Protein AF-A0A7V1WYE8-F1 (afdb_monomer_lite)

Radius of gyration: 22.03 Å; chains: 1; bounding box: 45×26×67 Å

pLDDT: mean 96.64, std 2.59, range [78.44, 98.81]

Sequence (150 aa):
MVTLLGNYEANRKRYPTLESFMPEIAKFYDQTATDISVIISNYQKRQPHVASLAPFTNGSTDVDPTTTEIKITFNKPLAGKGYSINLGQSGKEHYPVVKVIGYTDNNSAIVIQLALKPDFEYEFVLTGRAFKTADGYPLENVNIHFKTKN

Foldseek 3Di:
DVVLVVVCVVPCVQVVDVVSSVVVVVVVVVVCVVCVVVVVVVLVVQAKEFPAKPPDGFAAAAAAQPDFKMKTFIPDAAPQPDFDKAADPVDDVQAFFPAWPGADPNRRITMTTGHGDAFGKHKMKGWQPRGHHPVGRGHDIDIGIYHHHD

Structure (mmCIF, N/CA/C/O backbone):
data_AF-A0A7V1WYE8-F1
#
_entry.id   AF-A0A7V1WYE8-F1
#
loop_
_atom_site.group_PDB
_atom_site.id
_atom_site.type_symbol
_atom_site.label_atom_id
_atom_site.label_alt_id
_atom_site.label_comp_id
_atom_site.label_asym_id
_atom_site.label_entity_id
_atom_site.label_seq_id
_atom_site.pdbx_PDB_ins_code
_atom_site.Cartn_x
_atom_site.Cartn_y
_atom_site.Cartn_z
_atom_site.occupancy
_atom_site.B_iso_or_equiv
_atom_site.auth_seq_id
_atom_site.auth_comp_id
_atom_site.auth_asym_id
_atom_site.auth_atom_id
_atom_site.pdbx_PDB_model_num
ATOM 1 N N . MET A 1 1 ? 14.683 0.664 -21.066 1.00 78.44 1 MET A N 1
ATOM 2 C CA . MET A 1 1 ? 15.637 -0.454 -21.230 1.00 78.44 1 MET A CA 1
ATOM 3 C C . MET A 1 1 ? 15.055 -1.634 -22.007 1.00 78.44 1 MET A C 1
ATOM 5 O O . MET A 1 1 ? 15.587 -1.916 -23.066 1.00 78.44 1 MET A O 1
ATOM 9 N N . VAL A 1 2 ? 13.962 -2.283 -21.573 1.00 82.81 2 VAL A N 1
ATOM 10 C CA . VAL A 1 2 ? 13.393 -3.453 -22.294 1.00 82.81 2 VAL A CA 1
ATOM 11 C C . VAL A 1 2 ? 13.114 -3.156 -23.774 1.00 82.81 2 VAL A C 1
ATOM 13 O O . VAL A 1 2 ? 13.596 -3.873 -24.640 1.00 82.81 2 VAL A O 1
ATOM 16 N N . THR A 1 3 ? 12.442 -2.044 -24.086 1.00 89.38 3 THR A N 1
ATOM 17 C CA . THR A 1 3 ? 12.188 -1.627 -25.479 1.00 89.38 3 THR A CA 1
ATOM 18 C C . THR A 1 3 ? 13.471 -1.337 -26.267 1.00 89.38 3 THR A C 1
ATOM 20 O O . THR A 1 3 ? 13.552 -1.658 -27.446 1.00 89.38 3 THR A O 1
ATOM 23 N N . LEU A 1 4 ? 14.491 -0.756 -25.624 1.00 93.94 4 LEU A N 1
ATOM 24 C CA . LEU A 1 4 ? 15.775 -0.451 -26.262 1.00 93.94 4 LEU A CA 1
ATOM 25 C C . LEU A 1 4 ? 16.497 -1.742 -26.671 1.00 93.94 4 LEU A C 1
ATOM 27 O O . LEU A 1 4 ? 16.970 -1.853 -27.797 1.00 93.94 4 LEU A O 1
ATOM 31 N N . LEU A 1 5 ? 16.531 -2.733 -25.778 1.00 93.38 5 LEU A N 1
ATOM 32 C CA . LEU A 1 5 ? 17.134 -4.034 -26.065 1.00 93.38 5 LEU A CA 1
ATOM 33 C C . LEU A 1 5 ? 16.300 -4.843 -27.068 1.00 93.38 5 LEU A C 1
ATOM 35 O O . LEU A 1 5 ? 16.870 -5.488 -27.940 1.00 93.38 5 LEU A O 1
ATOM 39 N N . GLY A 1 6 ? 14.971 -4.715 -27.044 1.00 93.38 6 GLY A N 1
ATOM 40 C CA . GLY A 1 6 ? 14.113 -5.270 -28.095 1.00 93.38 6 GLY A CA 1
ATOM 41 C C . GLY A 1 6 ? 14.436 -4.698 -29.483 1.00 93.38 6 GLY A C 1
ATOM 42 O O . GLY A 1 6 ? 14.461 -5.433 -30.467 1.00 93.38 6 GLY A O 1
ATOM 43 N N . ASN A 1 7 ? 14.774 -3.405 -29.578 1.00 93.19 7 ASN A N 1
ATOM 44 C CA . ASN A 1 7 ? 15.226 -2.807 -30.838 1.00 93.19 7 ASN A CA 1
ATOM 45 C C . ASN A 1 7 ? 16.578 -3.367 -31.297 1.00 93.19 7 ASN A C 1
ATOM 47 O O . ASN A 1 7 ? 16.767 -3.575 -32.495 1.00 93.19 7 ASN A O 1
ATOM 51 N N . TYR A 1 8 ? 17.501 -3.634 -30.373 1.00 95.25 8 TYR A N 1
ATOM 52 C CA . TYR A 1 8 ? 18.757 -4.314 -30.690 1.00 95.25 8 TYR A CA 1
ATOM 53 C C . TYR A 1 8 ? 18.514 -5.723 -31.253 1.00 95.25 8 TYR A C 1
ATOM 55 O O . TYR A 1 8 ? 19.049 -6.069 -32.309 1.00 95.25 8 TYR A O 1
ATOM 63 N N . GLU A 1 9 ? 17.646 -6.502 -30.605 1.00 94.38 9 GLU A N 1
ATOM 64 C CA . GLU A 1 9 ? 17.268 -7.853 -31.038 1.00 94.38 9 GLU A CA 1
ATOM 65 C C . GLU A 1 9 ? 16.558 -7.863 -32.399 1.00 94.38 9 GLU A C 1
ATOM 67 O O . GLU A 1 9 ? 16.844 -8.710 -33.245 1.00 94.38 9 GLU A O 1
ATOM 72 N N . ALA A 1 10 ? 15.680 -6.893 -32.662 1.00 96.75 10 ALA A N 1
ATOM 73 C CA . ALA A 1 10 ? 14.968 -6.795 -33.935 1.00 96.75 10 ALA A CA 1
ATOM 74 C C . ALA A 1 10 ? 15.871 -6.353 -35.104 1.00 96.75 10 ALA A C 1
ATOM 76 O O . ALA A 1 10 ? 15.570 -6.633 -36.265 1.00 96.75 10 ALA A O 1
ATOM 77 N N . ASN A 1 11 ? 16.990 -5.675 -34.823 1.00 95.81 11 ASN A N 1
ATOM 78 C CA . ASN A 1 11 ? 17.834 -5.029 -35.834 1.00 95.81 11 ASN A CA 1
ATOM 79 C C . ASN A 1 11 ? 19.258 -5.605 -35.900 1.00 95.81 11 ASN A C 1
ATOM 81 O O . ASN A 1 11 ? 20.210 -4.887 -36.209 1.00 95.81 11 ASN A O 1
ATOM 85 N N . ARG A 1 12 ? 19.421 -6.917 -35.687 1.00 94.44 12 ARG A N 1
ATOM 86 C CA . ARG A 1 12 ? 20.734 -7.601 -35.651 1.00 94.44 12 ARG A CA 1
ATOM 87 C C . ARG A 1 12 ? 21.576 -7.460 -36.922 1.00 94.44 12 ARG A C 1
ATOM 89 O O . ARG A 1 12 ? 22.793 -7.546 -36.849 1.00 94.44 12 ARG A O 1
ATOM 96 N N . LYS A 1 13 ? 20.957 -7.209 -38.082 1.00 96.38 13 LYS A N 1
ATOM 97 C CA . LYS A 1 13 ? 21.696 -6.902 -39.323 1.00 96.38 13 LYS A CA 1
ATOM 98 C C . LYS A 1 13 ? 22.420 -5.552 -39.251 1.00 96.38 13 LYS A C 1
ATOM 100 O O . LYS A 1 13 ? 23.515 -5.427 -39.779 1.00 96.38 13 LYS A O 1
ATOM 105 N N . ARG A 1 14 ? 21.798 -4.553 -38.615 1.00 95.81 14 ARG A N 1
ATOM 106 C CA . ARG A 1 14 ? 22.359 -3.207 -38.415 1.00 95.81 14 ARG A CA 1
ATOM 107 C C . ARG A 1 14 ? 23.284 -3.158 -37.202 1.00 95.81 14 ARG A C 1
ATOM 109 O O . ARG A 1 14 ? 24.284 -2.452 -37.236 1.00 95.81 14 ARG A O 1
ATOM 116 N N . TYR A 1 15 ? 22.947 -3.915 -36.163 1.00 96.00 15 TYR A N 1
ATOM 117 C CA . TYR A 1 15 ? 23.696 -3.993 -34.917 1.00 96.00 15 TYR A CA 1
ATOM 118 C C . TYR A 1 15 ? 24.171 -5.436 -34.668 1.00 96.00 15 TYR A C 1
ATOM 120 O O . TYR A 1 15 ? 23.571 -6.158 -33.861 1.00 96.00 15 TYR A O 1
ATOM 128 N N . PRO A 1 16 ? 25.206 -5.906 -35.394 1.00 95.56 16 PRO A N 1
ATOM 129 C CA . PRO A 1 16 ? 25.669 -7.294 -35.315 1.00 95.56 16 PRO A CA 1
ATOM 130 C C . PRO A 1 16 ? 26.276 -7.651 -33.954 1.00 95.56 16 PRO A C 1
ATOM 132 O O . PRO A 1 16 ? 26.246 -8.815 -33.544 1.00 95.56 16 PRO A O 1
ATOM 135 N N . THR A 1 17 ? 26.768 -6.662 -33.210 1.00 96.69 17 THR A N 1
ATOM 136 C CA . THR A 1 17 ? 27.346 -6.848 -31.874 1.00 96.69 17 THR A CA 1
ATOM 137 C C . THR A 1 17 ? 26.800 -5.824 -30.887 1.00 96.69 17 THR A C 1
ATOM 139 O O . THR A 1 17 ? 26.227 -4.807 -31.290 1.00 96.69 17 THR A O 1
ATOM 142 N N . LEU A 1 18 ? 26.992 -6.071 -29.591 1.00 94.50 18 LEU A N 1
ATOM 143 C CA . LEU A 1 18 ? 26.589 -5.109 -28.572 1.00 94.50 18 LEU A CA 1
ATOM 144 C C . LEU A 1 18 ? 27.387 -3.806 -28.711 1.00 94.50 18 LEU A C 1
ATOM 146 O O . LEU A 1 18 ? 26.802 -2.735 -28.577 1.00 94.50 18 LEU A O 1
ATOM 150 N N . GLU A 1 19 ? 28.676 -3.879 -29.073 1.00 96.81 19 GLU A N 1
ATOM 151 C CA . GLU A 1 19 ? 29.510 -2.693 -29.305 1.00 96.81 19 GLU A CA 1
ATOM 152 C C . GLU A 1 19 ? 28.908 -1.783 -30.378 1.00 96.81 19 GLU A C 1
ATOM 154 O O 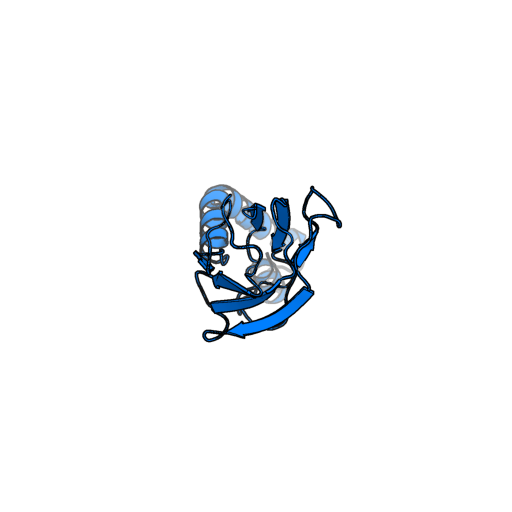. GLU A 1 19 ? 28.824 -0.573 -30.183 1.00 96.81 19 GLU A O 1
ATOM 159 N N . SER A 1 20 ? 28.408 -2.356 -31.480 1.00 97.00 20 SER A N 1
ATOM 160 C CA . SER A 1 20 ? 27.763 -1.571 -32.543 1.00 97.00 20 SER A CA 1
ATOM 161 C C . SER A 1 20 ? 26.476 -0.864 -32.092 1.00 97.00 20 SER A C 1
ATOM 163 O O . SER A 1 20 ? 26.065 0.115 -32.712 1.00 97.00 20 SER A O 1
ATOM 165 N N . PHE A 1 21 ? 25.850 -1.335 -31.007 1.00 97.44 21 PHE A N 1
ATOM 166 C CA . PHE A 1 21 ? 24.635 -0.762 -30.426 1.00 97.44 21 PHE A CA 1
ATOM 167 C C . PHE A 1 21 ? 24.906 0.204 -29.258 1.00 97.44 21 PHE A C 1
ATOM 169 O O . PHE A 1 21 ? 24.017 0.960 -28.866 1.00 97.44 21 PHE A O 1
ATOM 176 N N . MET A 1 22 ? 26.133 0.239 -28.724 1.00 96.56 22 MET A N 1
ATOM 177 C CA . MET A 1 22 ? 26.504 1.109 -27.600 1.00 96.56 22 MET A CA 1
ATOM 178 C C . MET A 1 22 ? 26.166 2.598 -27.795 1.00 96.56 22 MET A C 1
ATOM 180 O O . MET A 1 22 ? 25.741 3.210 -26.814 1.00 96.56 22 MET A O 1
ATOM 184 N N . PRO A 1 23 ? 26.266 3.202 -28.999 1.00 96.38 23 PRO A N 1
ATOM 185 C CA . PRO A 1 23 ? 25.841 4.589 -29.198 1.00 96.38 23 PRO A CA 1
ATOM 186 C C . PRO A 1 23 ? 24.355 4.837 -28.889 1.00 96.38 23 PRO A C 1
ATOM 188 O O . PRO A 1 23 ? 24.011 5.874 -28.326 1.00 96.38 23 PRO A O 1
ATOM 191 N N . GLU A 1 24 ? 23.469 3.883 -29.199 1.00 96.62 24 GLU A N 1
ATOM 192 C CA . GLU A 1 24 ? 22.036 3.991 -28.879 1.00 96.62 24 GLU A CA 1
ATOM 193 C C . GLU A 1 24 ? 21.791 3.846 -27.372 1.00 96.62 24 GLU A C 1
ATOM 195 O O . GLU A 1 24 ? 20.918 4.511 -26.814 1.00 96.62 24 GLU A O 1
ATOM 200 N N . ILE A 1 25 ? 22.592 3.012 -26.695 1.00 95.81 25 ILE A N 1
ATOM 201 C CA . ILE A 1 25 ? 22.571 2.881 -25.233 1.00 95.81 25 ILE A CA 1
ATOM 202 C C . ILE A 1 25 ? 23.009 4.188 -24.570 1.00 95.81 25 ILE A C 1
ATOM 204 O O . ILE A 1 25 ? 22.300 4.678 -23.693 1.00 95.81 25 ILE A O 1
ATOM 208 N N . ALA A 1 26 ? 24.129 4.774 -25.003 1.00 96.50 26 ALA A N 1
ATOM 209 C CA . ALA A 1 26 ? 24.614 6.052 -24.482 1.00 96.50 26 ALA A CA 1
ATOM 210 C C . ALA A 1 26 ? 23.553 7.149 -24.648 1.00 96.50 26 ALA A C 1
ATOM 212 O O . ALA A 1 26 ? 23.134 7.760 -23.667 1.00 96.50 26 ALA A O 1
ATOM 213 N N . LYS A 1 27 ? 23.001 7.285 -25.860 1.00 95.62 27 LYS A N 1
ATOM 214 C CA . LYS A 1 27 ? 21.923 8.235 -26.152 1.00 95.62 27 LYS A CA 1
ATOM 215 C C . LYS A 1 27 ? 20.689 8.022 -25.271 1.00 95.62 27 LYS A C 1
ATOM 217 O O . LYS A 1 27 ? 20.110 8.992 -24.789 1.00 95.62 27 LYS A O 1
ATOM 222 N N . PHE A 1 28 ? 20.276 6.772 -25.053 1.00 94.88 28 PHE A N 1
ATOM 223 C CA . PHE A 1 28 ? 19.154 6.461 -24.165 1.00 94.88 28 PHE A CA 1
ATOM 224 C C . PHE A 1 28 ? 19.413 6.943 -22.731 1.00 94.88 28 PHE A C 1
ATOM 226 O O . PHE A 1 28 ? 18.510 7.501 -22.103 1.00 94.88 28 PHE A O 1
ATOM 233 N N . TYR A 1 29 ? 20.627 6.745 -22.212 1.00 94.50 29 TYR A N 1
ATOM 234 C CA . TYR A 1 29 ? 20.993 7.205 -20.873 1.00 94.50 29 TYR A CA 1
ATOM 235 C C . TYR A 1 29 ? 21.109 8.728 -20.784 1.00 94.50 29 TYR A C 1
ATOM 237 O O . TYR A 1 29 ? 20.603 9.285 -19.815 1.00 94.50 29 TYR A O 1
ATOM 245 N N . ASP A 1 30 ? 21.658 9.404 -21.794 1.00 95.81 30 ASP A N 1
ATOM 246 C CA . ASP A 1 30 ? 21.731 10.874 -21.838 1.00 95.81 30 ASP A CA 1
ATOM 247 C C . ASP A 1 30 ? 20.331 11.510 -21.825 1.00 95.81 30 ASP A C 1
ATOM 249 O O . ASP A 1 30 ? 20.054 12.452 -21.075 1.00 95.81 30 ASP A O 1
ATOM 253 N N . GLN A 1 31 ? 19.405 10.946 -22.608 1.00 93.38 31 GLN A N 1
ATOM 254 C CA . GLN A 1 31 ? 18.001 11.367 -22.620 1.00 93.38 31 GLN A CA 1
ATOM 255 C C . GLN A 1 31 ? 17.323 11.085 -21.277 1.00 93.38 31 GLN A C 1
ATOM 257 O O . GLN A 1 31 ? 16.672 11.956 -20.707 1.00 93.38 31 GLN A O 1
ATOM 262 N N . THR A 1 32 ? 17.522 9.883 -20.730 1.00 93.06 32 THR A N 1
ATOM 263 C CA . THR A 1 32 ? 16.963 9.499 -19.425 1.00 93.06 32 THR A CA 1
ATOM 264 C C . THR A 1 32 ? 17.470 10.408 -18.309 1.00 93.06 32 THR A C 1
ATOM 266 O O . THR A 1 32 ? 16.686 10.792 -17.449 1.00 93.06 32 THR A O 1
ATOM 269 N N . ALA A 1 33 ? 18.758 10.759 -18.314 1.00 94.06 33 ALA A N 1
ATOM 270 C CA . ALA A 1 33 ? 19.354 11.660 -17.334 1.00 94.06 33 ALA A CA 1
ATOM 271 C C . ALA A 1 33 ? 18.751 13.067 -17.428 1.00 94.06 33 ALA A C 1
ATOM 273 O O . ALA A 1 33 ? 18.449 13.669 -16.400 1.00 94.06 33 ALA A O 1
ATOM 274 N N . THR A 1 34 ? 18.518 13.552 -18.649 1.00 95.88 34 THR A N 1
ATOM 275 C CA . THR A 1 34 ? 17.866 14.846 -18.895 1.00 95.88 34 THR A CA 1
ATOM 276 C C . THR A 1 34 ? 16.425 14.860 -18.371 1.00 95.88 34 THR A C 1
ATOM 278 O O . THR A 1 34 ? 16.017 15.804 -17.696 1.00 95.88 34 THR A O 1
ATOM 281 N N . ASP A 1 35 ? 15.671 13.783 -18.607 1.00 95.44 35 ASP A N 1
ATOM 282 C CA . ASP A 1 35 ? 14.236 13.709 -18.306 1.00 95.44 35 ASP A CA 1
ATOM 283 C C . ASP A 1 35 ? 13.909 12.997 -16.981 1.00 95.44 35 ASP A C 1
ATOM 285 O O . ASP A 1 35 ? 12.743 12.687 -16.703 1.00 95.44 35 ASP A O 1
ATOM 289 N N . ILE A 1 36 ? 14.908 12.720 -16.136 1.00 94.38 36 ILE A N 1
ATOM 290 C CA . ILE A 1 36 ? 14.753 11.823 -14.979 1.00 94.38 36 ILE A CA 1
ATOM 291 C C . ILE A 1 36 ? 13.626 12.261 -14.037 1.00 94.38 36 ILE A C 1
ATOM 293 O O . ILE A 1 36 ? 12.828 11.438 -13.586 1.00 94.38 36 ILE A O 1
ATOM 297 N N . SER A 1 37 ? 13.484 13.567 -13.809 1.00 95.44 37 SER A N 1
ATOM 298 C CA . SER A 1 37 ? 12.427 14.140 -12.970 1.00 95.44 37 SER A CA 1
ATOM 299 C C . SER A 1 37 ? 11.027 13.890 -13.538 1.00 95.44 37 SER A C 1
ATOM 301 O O . SER A 1 37 ? 10.090 13.601 -12.791 1.00 95.44 37 SER A O 1
ATOM 303 N N . VAL A 1 38 ? 10.873 13.951 -14.864 1.00 95.44 38 VAL A N 1
ATOM 304 C CA . VAL A 1 38 ? 9.603 13.670 -15.550 1.00 95.44 38 VAL A CA 1
ATOM 305 C C . VAL A 1 38 ? 9.266 12.185 -15.449 1.00 95.44 38 VAL A C 1
ATOM 307 O O . VAL A 1 38 ? 8.121 11.828 -15.164 1.00 95.44 38 VAL A O 1
ATOM 310 N N . ILE A 1 39 ? 10.264 11.315 -15.624 1.00 93.81 39 ILE A N 1
ATOM 311 C CA . ILE A 1 39 ? 10.111 9.862 -15.482 1.00 93.81 39 ILE A CA 1
ATOM 312 C C . ILE A 1 39 ? 9.649 9.511 -14.061 1.00 93.81 39 ILE A C 1
ATOM 314 O O . ILE A 1 39 ? 8.668 8.779 -13.903 1.00 93.81 39 ILE A O 1
ATOM 318 N N . ILE A 1 40 ? 10.293 10.082 -13.037 1.00 93.69 40 ILE A N 1
ATOM 319 C CA . ILE A 1 40 ? 9.923 9.887 -11.627 1.00 93.69 40 ILE A CA 1
ATOM 320 C C . ILE A 1 40 ? 8.502 10.397 -11.360 1.00 93.69 40 ILE A C 1
ATOM 322 O O . ILE A 1 40 ? 7.682 9.663 -10.808 1.00 93.69 40 ILE A O 1
ATOM 326 N N . SER A 1 41 ? 8.167 11.612 -11.804 1.00 94.69 41 SER A N 1
ATOM 327 C CA . SER A 1 41 ? 6.828 12.182 -11.602 1.00 94.69 41 SER A CA 1
ATOM 328 C C . SER A 1 41 ? 5.735 11.327 -12.253 1.00 94.69 41 SER A C 1
ATOM 330 O O . SER A 1 41 ? 4.688 11.071 -11.656 1.00 94.69 41 SER A O 1
ATOM 332 N N . ASN A 1 42 ? 5.978 10.832 -13.469 1.00 94.94 42 ASN A N 1
ATOM 333 C CA . ASN A 1 42 ? 5.040 9.955 -14.165 1.00 94.94 42 ASN A CA 1
ATOM 334 C C . ASN A 1 42 ? 4.877 8.604 -13.464 1.00 94.94 42 ASN A C 1
ATOM 336 O O . ASN A 1 42 ? 3.766 8.074 -13.421 1.00 94.94 42 ASN A O 1
ATOM 340 N N . TYR A 1 43 ? 5.955 8.060 -12.897 1.00 94.25 43 TYR A N 1
ATOM 341 C CA . TYR A 1 43 ? 5.898 6.854 -12.077 1.00 94.25 43 TYR A CA 1
ATOM 342 C C . TYR A 1 43 ? 5.033 7.075 -10.826 1.00 94.25 43 TYR A C 1
ATOM 344 O O . TYR A 1 43 ? 4.077 6.331 -10.605 1.00 94.25 43 TYR A O 1
ATOM 352 N N . GLN A 1 44 ? 5.284 8.147 -10.070 1.00 93.38 44 GLN A N 1
ATOM 353 C CA . GLN A 1 44 ? 4.541 8.482 -8.849 1.00 93.38 44 GLN A CA 1
ATOM 354 C C . GLN A 1 44 ? 3.048 8.718 -9.113 1.00 93.38 44 GLN A C 1
ATOM 356 O O . GLN A 1 44 ? 2.201 8.208 -8.385 1.00 93.38 44 GLN A O 1
ATOM 361 N N . LYS A 1 45 ? 2.689 9.405 -10.207 1.00 93.69 45 LYS A N 1
ATOM 362 C CA . LYS A 1 45 ? 1.278 9.604 -10.607 1.00 93.69 45 LYS A CA 1
ATOM 363 C C . LYS A 1 45 ? 0.535 8.287 -10.850 1.00 93.69 45 LYS A C 1
ATOM 365 O O . LYS A 1 45 ? -0.688 8.210 -10.679 1.00 93.69 45 LYS A O 1
ATOM 370 N N . ARG A 1 46 ? 1.253 7.248 -11.280 1.00 95.44 46 ARG A N 1
ATOM 371 C CA . ARG A 1 46 ? 0.679 5.923 -11.533 1.00 95.44 46 ARG A CA 1
ATOM 372 C C . ARG A 1 46 ? 0.536 5.107 -10.260 1.00 95.44 46 ARG A C 1
ATOM 374 O O . ARG A 1 46 ? -0.452 4.379 -10.161 1.00 95.44 46 ARG A O 1
ATOM 381 N N . GLN A 1 47 ? 1.402 5.307 -9.267 1.00 96.31 47 GLN A N 1
ATOM 382 C CA . GLN A 1 47 ? 1.253 4.655 -7.970 1.00 96.31 47 GLN A CA 1
ATOM 383 C C . GLN A 1 47 ? -0.124 4.956 -7.346 1.00 96.31 47 GLN A C 1
ATOM 385 O O . GLN A 1 47 ? -0.646 6.074 -7.462 1.00 96.31 47 GLN A O 1
ATOM 390 N N . PRO A 1 48 ? -0.772 3.946 -6.747 1.00 97.00 48 PRO A N 1
ATOM 391 C CA . PRO A 1 48 ? -1.918 4.175 -5.891 1.00 97.00 48 PRO A CA 1
ATOM 392 C C . PRO A 1 48 ? -1.448 4.733 -4.541 1.00 97.00 48 PRO A C 1
ATOM 394 O O . PRO A 1 48 ? -0.322 4.479 -4.113 1.00 97.00 48 PRO A O 1
ATOM 397 N N . HIS A 1 49 ? -2.332 5.451 -3.857 1.00 96.62 49 HIS A N 1
ATOM 398 C CA . HIS A 1 49 ? -2.157 5.879 -2.469 1.00 96.62 49 HIS A CA 1
ATOM 399 C C . HIS A 1 49 ? -3.439 5.640 -1.669 1.00 96.62 49 HIS A C 1
ATOM 401 O O . HIS A 1 49 ? -4.527 5.502 -2.240 1.00 96.62 49 HIS A O 1
ATOM 407 N N . VAL A 1 50 ? -3.307 5.588 -0.342 1.00 97.94 50 VAL A N 1
ATOM 408 C CA . VAL A 1 50 ? -4.453 5.560 0.574 1.00 97.94 50 VAL A CA 1
ATOM 409 C C . VAL A 1 50 ? -5.141 6.922 0.519 1.00 97.94 50 VAL A C 1
ATOM 411 O O . VAL A 1 50 ? -4.533 7.937 0.843 1.00 97.94 50 VAL A O 1
ATOM 414 N N . ALA A 1 51 ? -6.394 6.943 0.075 1.00 97.56 51 ALA A N 1
ATOM 415 C CA . ALA A 1 51 ? -7.215 8.145 -0.014 1.00 97.56 51 ALA A CA 1
ATOM 416 C C . ALA A 1 51 ? -7.924 8.451 1.311 1.00 97.56 51 ALA A C 1
ATOM 418 O O . ALA A 1 51 ? -8.031 9.612 1.697 1.00 97.56 51 ALA A O 1
ATOM 419 N N . SER A 1 52 ? -8.414 7.423 2.009 1.00 98.19 52 SER A N 1
ATOM 420 C CA . SER A 1 52 ? -9.091 7.596 3.295 1.00 98.19 52 SER A CA 1
ATOM 421 C C . SER A 1 52 ? -9.140 6.309 4.110 1.00 98.19 52 SER A C 1
ATOM 423 O O . SER A 1 52 ? -9.008 5.201 3.581 1.00 98.19 52 SER A O 1
ATOM 425 N N . LEU A 1 53 ? -9.364 6.489 5.409 1.00 98.62 53 LEU A N 1
ATOM 426 C CA . LEU A 1 53 ? -9.680 5.444 6.371 1.00 98.62 53 LEU A CA 1
ATOM 427 C C . LEU A 1 53 ? -11.084 5.709 6.936 1.00 98.62 53 LEU A C 1
ATOM 429 O O . LEU A 1 53 ? -11.502 6.864 7.038 1.00 98.62 53 LEU A O 1
ATOM 433 N N . ALA A 1 54 ? -11.813 4.649 7.276 1.00 98.38 54 ALA A N 1
ATOM 434 C CA . ALA A 1 54 ? -13.091 4.726 7.981 1.00 98.38 54 ALA A CA 1
ATOM 435 C C . ALA A 1 54 ? -13.204 3.571 8.994 1.00 98.38 54 ALA A C 1
ATOM 437 O O . ALA A 1 54 ? -12.764 2.464 8.669 1.00 98.38 54 ALA A O 1
ATOM 438 N N . PRO A 1 55 ? -13.796 3.788 10.186 1.00 98.31 55 PRO A N 1
ATOM 439 C CA . PRO A 1 55 ? -14.583 4.968 10.580 1.00 98.31 55 PRO A CA 1
ATOM 440 C C . PRO A 1 55 ? -13.771 6.166 11.107 1.00 98.31 55 PRO A C 1
ATOM 442 O O . PRO A 1 55 ? -14.355 7.204 11.399 1.00 98.31 55 PRO A O 1
ATOM 445 N N . PHE A 1 56 ? -12.450 6.049 11.218 1.00 98.44 56 PHE A N 1
ATOM 446 C CA . PHE A 1 56 ? -11.554 7.096 11.722 1.00 98.44 56 PHE A CA 1
ATOM 447 C C . PHE A 1 56 ? -10.443 7.409 10.714 1.00 98.44 56 PHE A C 1
ATOM 449 O O . PHE A 1 56 ? -10.250 6.666 9.756 1.00 98.44 56 PHE A O 1
ATOM 456 N N . THR A 1 57 ? -9.693 8.490 10.936 1.00 98.25 57 THR A N 1
ATOM 457 C CA . THR A 1 57 ? -8.576 8.915 10.077 1.00 98.25 57 THR A CA 1
ATOM 458 C C . THR A 1 57 ? -7.227 8.415 10.587 1.00 98.25 57 THR A C 1
ATOM 460 O O . THR A 1 57 ? -7.060 8.135 11.771 1.00 98.25 57 THR A O 1
ATOM 463 N N . ASN A 1 58 ? -6.226 8.329 9.710 1.00 98.25 58 ASN A N 1
ATOM 464 C CA . ASN A 1 58 ? -4.877 7.966 10.146 1.00 98.25 58 ASN A CA 1
ATOM 465 C C . ASN A 1 58 ? -4.348 8.995 11.160 1.00 98.25 58 ASN A C 1
ATOM 467 O O . ASN A 1 58 ? -4.506 10.195 10.943 1.00 98.25 58 ASN A O 1
ATOM 471 N N . GLY A 1 59 ? -3.735 8.531 12.246 1.00 98.19 59 GLY A N 1
ATOM 472 C CA . GLY A 1 59 ? -3.240 9.369 13.338 1.00 98.19 59 GLY A CA 1
ATOM 473 C C . GLY A 1 59 ? -4.296 9.792 14.368 1.00 98.19 59 GLY A C 1
ATOM 474 O O . GLY A 1 59 ? -3.960 10.542 15.280 1.00 98.19 59 GLY A O 1
ATOM 475 N N . SER A 1 60 ? -5.552 9.335 14.258 1.00 98.44 60 SER A N 1
ATOM 476 C CA . SER A 1 60 ? -6.587 9.602 15.271 1.00 98.44 60 SER A CA 1
ATOM 477 C C . SER A 1 60 ? -6.165 9.104 16.656 1.00 98.44 60 SER A C 1
ATOM 479 O O . SER A 1 60 ? -5.578 8.028 16.775 1.00 98.44 60 SER A O 1
ATOM 481 N N . THR A 1 61 ? -6.494 9.862 17.704 1.00 98.31 61 THR A N 1
ATOM 482 C CA . THR A 1 61 ? -6.116 9.553 19.096 1.00 98.31 61 THR A CA 1
ATOM 483 C C . THR A 1 61 ? -7.291 9.178 20.003 1.00 98.31 61 THR A C 1
ATOM 485 O O . THR A 1 61 ? -7.107 8.941 21.195 1.00 98.31 61 THR A O 1
ATOM 488 N N . ASP A 1 62 ? -8.492 9.116 19.438 1.00 97.88 62 ASP A N 1
ATOM 489 C CA . ASP A 1 62 ? -9.776 8.953 20.117 1.00 97.88 62 ASP A CA 1
ATOM 490 C C . ASP A 1 62 ? -10.624 7.817 19.513 1.00 97.88 62 ASP A C 1
ATOM 492 O O . ASP A 1 62 ? -11.852 7.806 19.629 1.00 97.88 62 ASP A O 1
ATOM 496 N N . VAL A 1 63 ? -9.975 6.837 18.872 1.00 98.56 63 VAL A N 1
ATOM 497 C CA . VAL A 1 63 ? -10.656 5.724 18.194 1.00 98.56 63 VAL A CA 1
ATOM 498 C C . VAL A 1 63 ? -11.488 4.917 19.189 1.00 98.56 63 VAL A C 1
ATOM 500 O O . VAL A 1 63 ? -11.033 4.590 20.285 1.00 98.56 63 VAL A O 1
ATOM 503 N N . ASP A 1 64 ? -12.715 4.561 18.809 1.00 98.31 64 ASP A N 1
ATOM 504 C CA . ASP A 1 64 ? -13.567 3.736 19.658 1.00 98.31 64 ASP A CA 1
ATOM 505 C C . ASP A 1 64 ? -12.985 2.314 19.789 1.00 98.31 64 ASP A C 1
ATOM 507 O O . ASP A 1 64 ? -12.842 1.641 18.762 1.00 98.31 64 ASP A O 1
ATOM 511 N N . PRO A 1 65 ? -12.668 1.820 21.005 1.00 98.31 65 PRO A N 1
ATOM 512 C CA . PRO A 1 65 ? -12.103 0.483 21.193 1.00 98.31 65 PRO A CA 1
ATOM 513 C C . PRO A 1 65 ? -13.078 -0.645 20.817 1.00 98.31 65 PRO A C 1
ATOM 515 O O . PRO A 1 65 ? -12.666 -1.793 20.684 1.00 98.31 65 PRO A O 1
ATOM 518 N N . THR A 1 66 ? -14.363 -0.344 20.607 1.00 98.31 66 THR A N 1
ATOM 519 C CA . THR A 1 66 ? -15.343 -1.305 20.075 1.00 98.31 66 THR A CA 1
ATOM 520 C C . THR A 1 66 ? -15.313 -1.410 18.546 1.00 98.31 66 THR A C 1
ATOM 522 O O . THR A 1 66 ? -16.014 -2.246 17.975 1.00 98.31 66 THR A O 1
ATOM 525 N N . THR A 1 67 ? -14.490 -0.604 17.863 1.00 98.50 67 THR A N 1
ATOM 526 C CA . THR A 1 67 ? -14.311 -0.680 16.408 1.00 98.50 67 THR A CA 1
ATOM 527 C C . THR A 1 67 ? -13.701 -2.025 16.025 1.00 98.50 67 THR A C 1
ATOM 529 O O . THR A 1 67 ? -12.562 -2.336 16.368 1.00 98.50 67 THR A O 1
ATOM 532 N N . THR A 1 68 ? -14.457 -2.823 15.274 1.00 98.31 68 THR A N 1
ATOM 533 C CA . THR A 1 68 ? -14.051 -4.173 14.854 1.00 98.31 68 THR A CA 1
ATOM 534 C C . THR A 1 68 ? -13.531 -4.233 13.427 1.00 98.31 68 THR A C 1
ATOM 536 O O . THR A 1 68 ? -12.935 -5.235 13.038 1.00 98.31 68 THR A O 1
ATOM 539 N N . GLU A 1 69 ? -13.729 -3.179 12.638 1.00 98.56 69 GLU A N 1
ATOM 540 C CA . GLU A 1 69 ? -13.332 -3.133 11.237 1.00 98.56 69 GLU A CA 1
ATOM 541 C C . GLU A 1 69 ? -12.802 -1.756 10.854 1.00 98.56 69 GLU A C 1
ATOM 543 O O . GLU A 1 69 ? -13.274 -0.725 11.333 1.00 98.56 69 GLU A O 1
ATOM 548 N N . ILE A 1 70 ? -11.842 -1.758 9.936 1.00 98.69 70 ILE A N 1
ATOM 549 C CA . ILE A 1 70 ? -11.392 -0.566 9.230 1.00 98.69 70 ILE A CA 1
ATOM 550 C C . ILE A 1 70 ? -11.515 -0.797 7.728 1.00 98.69 70 ILE A C 1
ATOM 552 O O . ILE A 1 70 ? -11.091 -1.829 7.196 1.00 98.69 70 ILE A O 1
ATOM 556 N N . LYS A 1 71 ? -12.082 0.189 7.035 1.00 98.81 71 LYS A N 1
ATOM 557 C CA . LYS A 1 71 ? -12.084 0.262 5.577 1.00 98.81 71 LYS A CA 1
ATOM 558 C C . LYS A 1 71 ? -10.997 1.227 5.131 1.00 98.81 71 LYS A C 1
ATOM 560 O O . LYS A 1 71 ? -11.006 2.399 5.501 1.00 98.81 71 LYS A O 1
ATOM 565 N N . ILE A 1 72 ? -10.082 0.726 4.312 1.00 98.75 72 ILE A N 1
ATOM 566 C CA . ILE A 1 72 ? -9.003 1.503 3.707 1.00 98.75 72 ILE A CA 1
ATOM 567 C C . ILE A 1 72 ? -9.362 1.722 2.243 1.00 98.75 72 ILE A C 1
ATOM 569 O O . ILE A 1 72 ? -9.452 0.758 1.482 1.00 98.75 72 ILE A O 1
ATOM 573 N N . THR A 1 73 ? -9.572 2.976 1.855 1.00 98.69 73 THR A N 1
ATOM 574 C CA . THR A 1 73 ? -9.916 3.356 0.481 1.00 98.69 73 THR A CA 1
ATOM 575 C C . THR A 1 73 ? -8.669 3.848 -0.236 1.00 98.69 73 THR A C 1
ATOM 577 O O . THR A 1 73 ? -7.917 4.664 0.296 1.00 98.69 73 THR A O 1
ATOM 580 N N . PHE A 1 74 ? -8.453 3.376 -1.456 1.00 98.31 74 PHE A N 1
ATOM 581 C CA . PHE A 1 74 ? -7.381 3.807 -2.345 1.00 98.31 74 PHE A CA 1
ATOM 582 C C . PHE A 1 74 ? -7.912 4.819 -3.359 1.00 98.31 74 PHE A C 1
ATOM 584 O O . PHE A 1 74 ? -9.078 4.781 -3.748 1.00 98.31 74 PHE A O 1
ATOM 591 N N . ASN A 1 75 ? -7.044 5.698 -3.855 1.00 97.38 75 ASN A N 1
ATOM 592 C CA . ASN A 1 75 ? -7.433 6.700 -4.853 1.00 97.38 75 ASN A CA 1
ATOM 593 C C . ASN A 1 75 ? -7.760 6.119 -6.240 1.00 97.38 75 ASN A C 1
ATOM 595 O O . ASN A 1 75 ? -8.218 6.844 -7.122 1.00 97.38 75 ASN A O 1
ATOM 599 N N . LYS A 1 76 ? -7.466 4.836 -6.462 1.00 96.12 76 LYS A N 1
ATOM 600 C CA . LYS A 1 76 ? -7.760 4.105 -7.695 1.00 96.12 76 LYS A CA 1
ATOM 601 C C . LYS A 1 76 ? -7.886 2.600 -7.418 1.00 96.12 76 LYS A C 1
ATOM 603 O O . LYS A 1 76 ? -7.282 2.119 -6.456 1.00 96.12 76 LYS A O 1
ATOM 608 N N . PRO A 1 77 ? -8.619 1.848 -8.2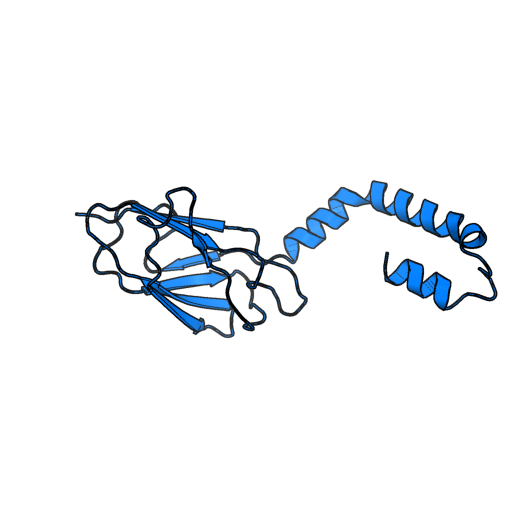58 1.00 97.69 77 PRO A N 1
ATOM 609 C CA . PRO A 1 77 ? -8.734 0.399 -8.130 1.00 97.69 77 PRO A CA 1
ATOM 610 C C . PRO A 1 77 ? -7.385 -0.327 -8.183 1.00 97.69 77 PRO A C 1
ATOM 612 O O . PRO A 1 77 ? -6.514 -0.009 -9.000 1.00 97.69 77 PRO A O 1
ATOM 615 N N . LEU A 1 78 ? -7.238 -1.347 -7.339 1.00 98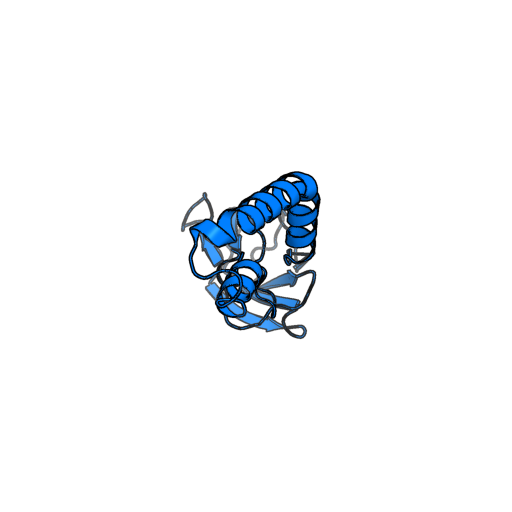.12 78 LEU A N 1
ATOM 616 C CA . LEU A 1 78 ? -6.096 -2.259 -7.343 1.00 98.12 78 LEU A CA 1
ATOM 617 C C . LEU A 1 78 ? -6.395 -3.536 -8.141 1.00 98.12 78 LEU A C 1
ATOM 619 O O . LEU A 1 78 ? -7.536 -3.844 -8.481 1.00 98.12 78 LEU A O 1
ATOM 623 N N . ALA A 1 79 ? -5.354 -4.325 -8.411 1.00 97.81 79 ALA A N 1
ATOM 624 C CA . ALA A 1 79 ? -5.474 -5.603 -9.109 1.00 97.81 79 ALA A CA 1
ATOM 625 C C . ALA A 1 79 ? -6.293 -6.649 -8.328 1.00 97.81 79 ALA A C 1
ATOM 627 O O . ALA A 1 79 ? -6.760 -7.614 -8.928 1.00 97.81 79 ALA A O 1
ATOM 628 N N . GLY A 1 80 ? -6.432 -6.497 -7.005 1.00 96.44 80 GLY A N 1
ATOM 629 C CA . GLY 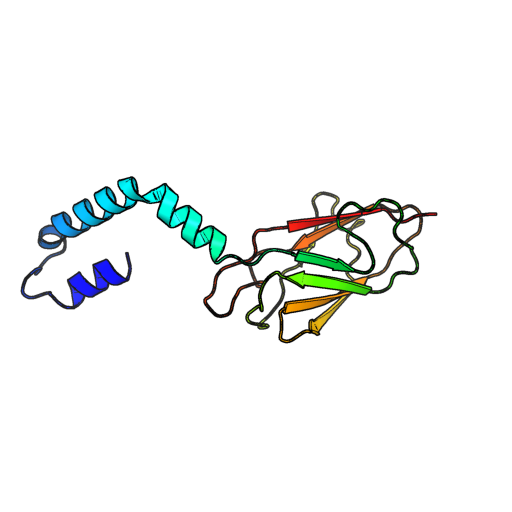A 1 80 ? -7.225 -7.398 -6.161 1.00 96.44 80 GLY A CA 1
ATOM 630 C C . GLY A 1 80 ? -6.641 -8.808 -5.990 1.00 96.44 80 GLY A C 1
ATOM 631 O O . GLY A 1 80 ? -7.365 -9.727 -5.629 1.00 96.44 80 GLY A O 1
ATOM 632 N N . LYS A 1 81 ? -5.344 -9.011 -6.275 1.00 94.94 81 LYS A N 1
ATOM 633 C CA . LYS A 1 81 ? -4.694 -10.343 -6.310 1.00 94.94 81 LYS A CA 1
ATOM 634 C C . LYS A 1 81 ? -3.958 -10.740 -5.021 1.00 94.94 81 LYS A C 1
ATOM 636 O O . LYS A 1 81 ? -3.250 -11.743 -5.010 1.00 94.94 81 LYS A O 1
ATOM 641 N N . GLY A 1 82 ? -4.078 -9.956 -3.954 1.00 95.00 82 GLY A N 1
ATOM 642 C CA . GLY A 1 82 ? -3.432 -10.213 -2.666 1.00 95.00 82 GLY A CA 1
ATOM 643 C C . GLY A 1 82 ? -3.292 -8.940 -1.839 1.00 95.00 82 GLY A C 1
ATOM 644 O O . GLY A 1 82 ? -3.628 -7.863 -2.310 1.00 95.00 82 GLY A O 1
ATOM 645 N N . TYR A 1 83 ? -2.776 -9.056 -0.620 1.00 96.94 83 TYR A N 1
ATOM 646 C CA . TYR A 1 83 ? -2.543 -7.933 0.290 1.00 96.94 83 TYR A CA 1
ATOM 647 C C . TYR A 1 83 ? -1.193 -8.093 0.991 1.00 96.94 83 TYR A C 1
ATOM 649 O O . TYR A 1 83 ? -0.647 -9.194 1.078 1.00 96.94 83 TYR A O 1
ATOM 657 N N . SER A 1 84 ? -0.629 -6.987 1.470 1.00 97.06 84 SER A N 1
ATOM 658 C CA . SER A 1 84 ? 0.666 -6.992 2.152 1.00 97.06 84 SER A CA 1
ATOM 659 C C . SER A 1 84 ? 0.681 -5.978 3.286 1.00 97.06 84 SER A C 1
ATOM 661 O O . SER A 1 84 ? 0.969 -4.797 3.077 1.00 97.06 84 SER A O 1
ATOM 663 N N . ILE A 1 85 ? 0.345 -6.479 4.474 1.00 98.12 85 ILE A N 1
ATOM 664 C CA . ILE A 1 85 ? 0.252 -5.744 5.734 1.00 98.12 85 ILE A CA 1
ATOM 665 C C . ILE A 1 85 ? 1.333 -6.298 6.662 1.00 98.12 85 ILE A C 1
ATOM 667 O O . ILE A 1 85 ? 1.376 -7.505 6.900 1.00 98.12 85 ILE A O 1
ATOM 671 N N . ASN A 1 86 ? 2.209 -5.425 7.143 1.00 97.62 86 ASN A N 1
ATOM 672 C CA . ASN A 1 86 ? 3.349 -5.776 7.982 1.00 97.62 86 ASN A CA 1
ATOM 673 C C . ASN A 1 86 ? 3.227 -5.136 9.369 1.00 97.62 86 ASN A C 1
ATOM 675 O O . ASN A 1 86 ? 2.455 -4.198 9.572 1.00 97.62 86 ASN A O 1
ATOM 679 N N . LEU A 1 87 ? 4.044 -5.624 10.305 1.00 97.31 87 LEU A N 1
ATOM 680 C CA . LEU A 1 87 ? 4.236 -4.985 11.605 1.00 97.31 87 LEU A CA 1
ATOM 681 C C . LEU A 1 87 ? 4.778 -3.558 11.437 1.00 97.31 87 LEU A C 1
ATOM 683 O O . LEU A 1 87 ? 5.613 -3.310 10.561 1.00 97.31 87 LEU A O 1
ATOM 687 N N . GLY A 1 88 ? 4.302 -2.656 12.295 1.00 95.31 88 GLY A N 1
ATOM 688 C CA . GLY A 1 88 ? 4.899 -1.342 12.516 1.00 95.31 88 GLY A CA 1
ATOM 689 C C . GLY A 1 88 ? 6.219 -1.415 13.287 1.00 95.31 88 GLY A C 1
ATOM 690 O O . GLY A 1 88 ? 6.656 -2.494 13.704 1.00 95.31 88 GLY A O 1
ATOM 691 N N . GLN A 1 89 ? 6.846 -0.258 13.491 1.00 95.56 89 GLN A N 1
ATOM 692 C CA . GLN A 1 89 ? 8.065 -0.136 14.295 1.00 95.56 89 GLN A CA 1
ATOM 693 C C . GLN A 1 89 ? 7.811 -0.454 15.773 1.00 95.56 89 GLN A C 1
ATOM 695 O O . GLN A 1 89 ? 8.686 -1.019 16.427 1.00 95.56 89 GLN A O 1
ATOM 700 N N . SER A 1 90 ? 6.599 -0.192 16.265 1.00 94.62 90 SER A N 1
ATOM 701 C CA . SER A 1 90 ? 6.151 -0.537 17.620 1.00 94.62 90 SER A CA 1
ATOM 702 C C . SER A 1 90 ? 6.006 -2.050 17.845 1.00 94.62 90 SER A C 1
ATOM 704 O O . SER A 1 90 ? 5.819 -2.512 18.967 1.00 94.62 90 SER A O 1
ATOM 706 N N . GLY A 1 91 ? 6.142 -2.865 16.795 1.00 95.69 91 GLY A N 1
ATOM 707 C CA . GLY A 1 91 ? 6.229 -4.315 16.913 1.00 95.69 91 GLY A CA 1
ATOM 708 C C . GLY A 1 91 ? 4.885 -5.019 17.116 1.00 95.69 91 GLY A C 1
ATOM 709 O O . GLY A 1 91 ? 3.804 -4.468 16.920 1.00 95.69 91 GLY A O 1
ATOM 710 N N . LYS A 1 92 ? 4.959 -6.312 17.454 1.00 96.75 92 LYS A N 1
ATOM 711 C CA . LYS A 1 92 ? 3.811 -7.234 17.417 1.00 96.75 92 LYS A CA 1
ATOM 712 C C . LYS A 1 92 ? 2.709 -6.897 18.425 1.00 96.75 92 LYS A C 1
ATOM 714 O O . LYS A 1 92 ? 1.547 -7.171 18.148 1.00 96.75 92 LYS A O 1
ATOM 719 N N . GLU A 1 93 ? 3.055 -6.327 19.575 1.00 97.38 93 GLU A N 1
ATOM 720 C CA . GLU A 1 93 ? 2.083 -5.985 20.625 1.00 97.38 93 GLU A CA 1
ATOM 721 C C . GLU A 1 93 ? 1.122 -4.869 20.193 1.00 97.38 93 GLU A C 1
ATOM 723 O O . GLU A 1 93 ? -0.024 -4.841 20.637 1.00 97.38 93 GLU A O 1
ATOM 728 N N . HIS A 1 94 ? 1.568 -4.021 19.263 1.00 98.12 94 HIS A N 1
ATOM 729 C CA . HIS A 1 94 ? 0.828 -2.894 18.700 1.00 98.12 94 HIS A CA 1
ATOM 730 C C . HIS A 1 94 ? 0.108 -3.228 17.390 1.00 98.12 94 HIS A C 1
ATOM 732 O O . HIS A 1 94 ? -0.421 -2.337 16.734 1.00 98.12 94 HIS A O 1
ATOM 738 N N . TYR A 1 95 ? 0.069 -4.499 16.987 1.00 98.19 95 TYR A N 1
ATOM 739 C CA . TYR A 1 95 ? -0.540 -4.918 15.728 1.00 98.19 95 TYR A CA 1
ATOM 740 C C . TYR A 1 95 ? -2.025 -5.289 15.921 1.00 98.19 95 TYR A C 1
ATOM 742 O O . TYR A 1 95 ? -2.309 -6.323 16.530 1.00 98.19 95 TYR A O 1
ATOM 750 N N . PRO A 1 96 ? -2.992 -4.501 15.399 1.00 98.00 96 PRO A N 1
ATOM 751 C CA . PRO A 1 96 ? -4.421 -4.715 15.669 1.00 98.00 96 PRO A CA 1
ATOM 752 C C . PRO A 1 96 ? -5.097 -5.703 14.712 1.00 98.00 96 PRO A C 1
ATOM 754 O O . PRO A 1 96 ? -6.240 -6.098 14.943 1.00 98.00 96 PRO A O 1
ATOM 757 N N . VAL A 1 97 ? -4.454 -6.043 13.590 1.00 98.25 97 VAL A N 1
ATOM 758 C CA . VAL A 1 97 ? -5.111 -6.745 12.483 1.00 98.25 97 VAL A CA 1
ATOM 759 C C . VAL A 1 97 ? -5.298 -8.223 12.812 1.00 98.25 97 VAL A C 1
ATOM 761 O O . VAL A 1 97 ? -4.331 -8.969 12.961 1.00 98.25 97 VAL A O 1
ATOM 764 N N . VAL A 1 98 ? -6.557 -8.658 12.847 1.00 97.94 98 VAL A N 1
ATOM 765 C CA . VAL A 1 98 ? -6.947 -10.056 13.082 1.00 97.94 98 VAL A CA 1
ATOM 766 C C . VAL A 1 98 ? -6.950 -10.839 11.775 1.00 97.94 98 VAL A C 1
ATOM 768 O O . VAL A 1 98 ? -6.334 -11.898 11.667 1.00 97.94 98 VAL A O 1
ATOM 771 N N . LYS A 1 99 ? -7.648 -10.316 10.763 1.00 97.81 99 LYS A N 1
ATOM 772 C CA . LYS A 1 99 ? -7.699 -10.889 9.415 1.00 97.81 99 LYS A CA 1
ATOM 773 C C . LYS A 1 99 ? -8.108 -9.838 8.395 1.00 97.81 99 LYS A C 1
ATOM 775 O O . LYS A 1 99 ? -8.735 -8.835 8.723 1.00 97.81 99 LYS A O 1
ATOM 780 N N . VAL A 1 100 ? -7.805 -10.108 7.135 1.00 98.25 100 VAL A N 1
ATOM 781 C CA . VAL A 1 100 ? -8.330 -9.334 6.010 1.00 98.25 100 VAL A CA 1
ATOM 782 C C . VAL A 1 100 ? -9.683 -9.917 5.613 1.00 98.25 100 VAL A C 1
ATOM 784 O O . VAL A 1 100 ? -9.775 -11.116 5.361 1.00 98.25 100 VAL A O 1
ATOM 787 N N . ILE A 1 101 ? -10.725 -9.082 5.573 1.00 98.19 101 ILE A N 1
ATOM 788 C CA . ILE A 1 101 ? -12.061 -9.491 5.115 1.00 98.19 101 ILE A CA 1
ATOM 789 C C . ILE A 1 101 ? -12.063 -9.624 3.592 1.00 98.19 101 ILE A C 1
ATOM 791 O O . ILE A 1 101 ? -12.504 -10.639 3.060 1.00 98.19 101 ILE A O 1
ATOM 795 N N . GLY A 1 102 ? -11.517 -8.627 2.893 1.00 97.81 102 GLY A N 1
ATOM 796 C CA . GLY A 1 102 ? -11.361 -8.668 1.444 1.00 97.81 102 GLY A CA 1
ATOM 797 C C . GLY A 1 102 ? -11.465 -7.304 0.779 1.00 97.81 102 GLY A C 1
ATOM 798 O O . GLY A 1 102 ? -11.664 -6.277 1.431 1.00 97.81 102 GLY A O 1
ATOM 799 N N . TYR A 1 103 ? -11.308 -7.313 -0.542 1.00 98.50 103 TYR A N 1
ATOM 800 C CA . TYR A 1 103 ? -11.499 -6.136 -1.377 1.00 98.50 103 TYR A CA 1
ATOM 801 C C . TYR A 1 103 ? -12.983 -5.801 -1.542 1.00 98.50 103 TYR A C 1
ATOM 803 O O . TYR A 1 103 ? -13.824 -6.688 -1.677 1.00 98.50 103 TYR A O 1
ATOM 811 N N . THR A 1 104 ? -13.284 -4.507 -1.571 1.00 98.31 104 THR A N 1
ATOM 812 C CA . THR A 1 104 ? -14.614 -3.939 -1.809 1.00 98.31 104 THR A CA 1
ATOM 813 C C . THR A 1 104 ? -14.517 -2.798 -2.825 1.00 98.31 104 THR A C 1
ATOM 815 O O . THR A 1 104 ? -13.426 -2.475 -3.304 1.00 98.31 104 THR A O 1
ATOM 818 N N . ASP A 1 105 ? -15.660 -2.227 -3.217 1.00 98.00 105 ASP A N 1
ATOM 819 C CA . ASP A 1 105 ? -15.753 -1.094 -4.149 1.00 98.00 105 ASP A CA 1
ATOM 820 C C . ASP A 1 105 ? -14.975 -1.312 -5.460 1.00 98.00 105 ASP A C 1
ATOM 822 O O . ASP A 1 105 ? -14.165 -0.489 -5.873 1.00 98.00 105 ASP A O 1
ATOM 826 N N . ASN A 1 106 ? -15.160 -2.462 -6.117 1.00 97.19 106 ASN A N 1
ATOM 827 C CA . ASN A 1 106 ? -14.408 -2.813 -7.331 1.00 97.19 106 ASN A CA 1
ATOM 828 C C . ASN A 1 106 ? -12.878 -2.727 -7.139 1.00 97.19 106 ASN A C 1
ATOM 830 O O . ASN A 1 106 ? -12.156 -2.224 -7.998 1.00 97.19 106 ASN A O 1
ATOM 834 N N . ASN A 1 107 ? -12.387 -3.221 -5.998 1.00 98.12 107 ASN A N 1
ATOM 835 C CA . ASN A 1 107 ? -10.984 -3.203 -5.571 1.00 98.12 107 ASN A CA 1
ATOM 836 C C . ASN A 1 107 ? -10.398 -1.808 -5.294 1.00 98.12 107 ASN A C 1
ATOM 838 O O . ASN A 1 107 ? -9.175 -1.691 -5.173 1.00 98.12 107 ASN A O 1
ATOM 842 N N . SER A 1 108 ? -11.214 -0.755 -5.177 1.00 98.25 108 SER A N 1
ATOM 843 C CA . SER A 1 108 ? -10.739 0.544 -4.682 1.00 98.25 108 SER A CA 1
ATOM 844 C C . SER A 1 108 ? -10.741 0.643 -3.158 1.00 98.25 108 SER A C 1
ATOM 846 O O . SER A 1 108 ? -10.302 1.656 -2.627 1.00 98.25 108 SER A O 1
ATOM 848 N N . ALA A 1 109 ? -11.185 -0.387 -2.439 1.00 98.62 109 ALA A N 1
ATOM 849 C CA . ALA A 1 109 ? -11.068 -0.449 -0.989 1.00 98.62 109 ALA A CA 1
ATOM 850 C C . ALA A 1 109 ? -10.744 -1.863 -0.497 1.00 98.62 109 ALA A C 1
ATOM 852 O O . ALA A 1 109 ? -10.981 -2.851 -1.193 1.00 98.62 109 ALA A O 1
ATOM 853 N N . ILE A 1 110 ? -10.197 -1.957 0.713 1.00 98.62 110 ILE A N 1
ATOM 854 C CA . ILE A 1 110 ? -10.003 -3.214 1.437 1.00 98.62 110 ILE A CA 1
ATOM 855 C C . ILE A 1 110 ? -10.534 -3.074 2.862 1.00 98.62 110 ILE A C 1
ATOM 857 O O . ILE A 1 110 ? -10.313 -2.055 3.517 1.00 98.62 110 ILE A O 1
ATOM 861 N N . VAL A 1 111 ? -11.251 -4.095 3.327 1.00 98.75 111 VAL A N 1
ATOM 862 C CA . VAL A 1 111 ? -11.791 -4.158 4.688 1.00 98.75 111 VAL A CA 1
ATOM 863 C C . VAL A 1 111 ? -10.955 -5.125 5.513 1.00 98.75 111 VAL A C 1
ATOM 865 O O . VAL A 1 111 ? -10.641 -6.240 5.077 1.00 98.75 111 VAL A O 1
ATOM 868 N N . ILE A 1 112 ? -10.571 -4.680 6.704 1.00 98.62 112 ILE A N 1
ATOM 869 C CA . ILE A 1 112 ? -9.697 -5.404 7.621 1.00 98.62 112 ILE A CA 1
ATOM 870 C C . ILE A 1 112 ? -10.387 -5.489 8.978 1.00 98.62 112 ILE A C 1
ATOM 872 O O . ILE A 1 112 ? -10.871 -4.482 9.489 1.00 98.62 112 ILE A O 1
ATOM 876 N N . GLN A 1 113 ? -10.400 -6.685 9.563 1.00 98.75 113 GLN A N 1
ATOM 877 C CA . GLN A 1 113 ? -10.887 -6.900 10.917 1.00 98.75 113 GLN A CA 1
ATOM 878 C C . GLN A 1 113 ? -9.803 -6.539 11.936 1.00 98.75 113 GLN A C 1
ATOM 880 O O . GLN A 1 113 ? -8.649 -6.963 11.803 1.00 98.75 113 GLN A O 1
ATOM 885 N N . LEU A 1 114 ? -10.204 -5.810 12.972 1.00 98.62 114 LEU A N 1
ATOM 886 C CA . LEU A 1 114 ? -9.375 -5.342 14.073 1.00 98.62 114 LEU A CA 1
ATOM 887 C C . LEU A 1 114 ? -9.814 -5.962 15.406 1.00 98.62 114 LEU A C 1
ATOM 889 O O . LEU A 1 114 ? -10.982 -6.304 15.594 1.00 98.62 114 LEU A O 1
ATOM 893 N N . ALA A 1 115 ? -8.872 -6.070 16.340 1.00 98.38 115 ALA A N 1
ATOM 894 C CA . ALA A 1 115 ? -9.141 -6.308 17.754 1.00 98.38 115 ALA A CA 1
ATOM 895 C C . ALA A 1 115 ? -8.439 -5.228 18.579 1.00 98.38 115 ALA A C 1
ATOM 897 O O . ALA A 1 115 ? -7.209 -5.144 18.576 1.00 98.38 115 ALA A O 1
ATOM 898 N N . LEU A 1 116 ? -9.232 -4.403 19.263 1.00 98.62 116 LEU A N 1
ATOM 899 C CA . LEU A 1 116 ? -8.754 -3.211 19.952 1.00 98.62 116 LEU A CA 1
ATOM 900 C C . LEU A 1 116 ? -8.969 -3.314 21.468 1.00 98.62 116 LEU A C 1
ATOM 902 O O . LEU A 1 116 ? -9.928 -3.918 21.946 1.00 98.62 116 LEU A O 1
ATOM 906 N N . LYS A 1 117 ? -8.045 -2.724 22.221 1.00 98.25 117 LYS A N 1
ATOM 907 C CA . LYS A 1 117 ? -8.097 -2.510 23.667 1.00 98.25 117 LYS A CA 1
ATOM 908 C C . LYS A 1 117 ? -8.309 -1.015 23.909 1.00 98.25 117 LYS A C 1
ATOM 910 O O . LYS A 1 117 ? -7.809 -0.242 23.101 1.00 98.25 117 LYS A O 1
ATOM 915 N N . PRO A 1 118 ? -8.988 -0.606 24.991 1.00 98.12 118 PRO A N 1
ATOM 916 C CA . PRO A 1 118 ? -9.021 0.794 25.406 1.00 98.12 118 PRO A CA 1
ATOM 917 C C . PRO A 1 118 ? -7.625 1.336 25.740 1.00 98.12 118 PRO A C 1
ATOM 919 O O . PRO A 1 118 ? -6.750 0.565 26.137 1.00 98.12 118 PRO A O 1
ATOM 922 N N . ASP A 1 119 ? -7.442 2.651 25.591 1.00 98.12 119 ASP A N 1
ATOM 923 C CA . ASP A 1 119 ? -6.191 3.386 25.875 1.00 98.12 119 ASP A CA 1
ATOM 924 C C . ASP A 1 119 ? -4.913 2.743 25.299 1.00 98.12 119 ASP A C 1
ATOM 926 O O . ASP A 1 119 ? -3.886 2.630 25.971 1.00 98.12 119 ASP A O 1
ATOM 930 N N . PHE A 1 120 ? -4.964 2.275 24.051 1.00 98.44 120 PHE A N 1
ATOM 931 C CA . PHE A 1 120 ? -3.859 1.550 23.438 1.00 98.44 120 PHE A CA 1
ATOM 932 C C . PHE A 1 120 ? -3.485 2.137 22.078 1.00 98.44 120 PHE A C 1
ATOM 934 O O . PHE A 1 120 ? -4.340 2.536 21.283 1.00 98.44 120 PHE A O 1
ATOM 941 N N . GLU A 1 121 ? -2.181 2.202 21.818 1.00 98.44 121 GLU A N 1
ATOM 942 C CA . GLU A 1 121 ? -1.624 2.683 20.556 1.00 98.44 121 GLU A CA 1
ATOM 943 C C . GLU A 1 121 ? -1.406 1.514 19.603 1.00 98.44 121 GLU A C 1
ATOM 945 O O . GLU A 1 121 ? -0.840 0.487 19.976 1.00 98.44 121 GLU A O 1
ATOM 950 N N . TYR A 1 122 ? -1.832 1.676 18.359 1.00 98.62 122 TYR A N 1
ATOM 951 C CA . TYR A 1 122 ? -1.748 0.655 17.327 1.00 98.62 122 TYR A CA 1
ATOM 952 C C . TYR A 1 122 ? -0.973 1.161 16.121 1.00 98.62 122 TYR A C 1
ATOM 954 O O . TYR A 1 122 ? -1.064 2.333 15.756 1.00 98.62 122 TYR A O 1
ATOM 962 N N . GLU A 1 123 ? -0.240 0.254 15.477 1.00 98.50 123 GLU A N 1
ATOM 963 C CA . GLU A 1 123 ? 0.548 0.551 14.288 1.00 98.50 123 GLU A CA 1
ATOM 964 C C . GLU A 1 123 ? 0.659 -0.670 13.359 1.00 98.50 123 GLU A C 1
ATOM 966 O O . GLU A 1 123 ? 0.910 -1.800 13.792 1.00 98.50 123 GLU A O 1
ATOM 971 N N . PHE A 1 124 ? 0.510 -0.446 12.053 1.00 98.50 124 PHE A N 1
ATOM 972 C CA . PHE A 1 124 ? 0.831 -1.419 11.009 1.00 98.50 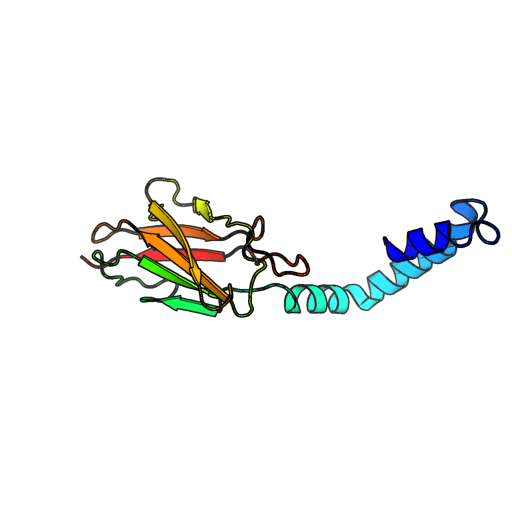124 PHE A CA 1
ATOM 973 C C . PHE A 1 124 ? 1.168 -0.726 9.687 1.00 98.50 124 PHE A C 1
ATOM 975 O O . PHE A 1 124 ? 0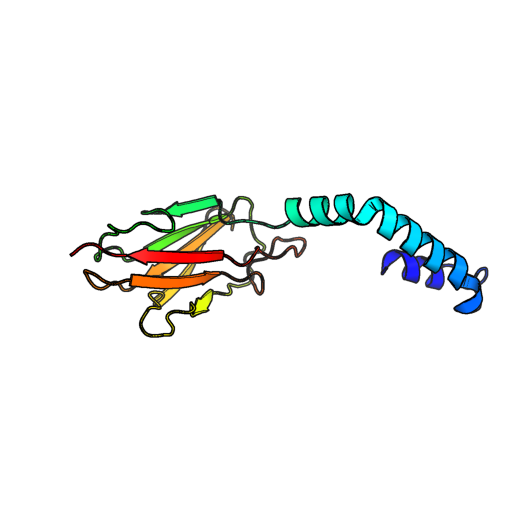.734 0.391 9.417 1.00 98.50 124 PHE A O 1
ATOM 982 N N . VAL A 1 125 ? 1.904 -1.415 8.814 1.00 98.50 125 VAL A N 1
ATOM 983 C CA . VAL A 1 125 ? 2.370 -0.844 7.542 1.00 98.50 125 VAL A CA 1
ATOM 984 C C . VAL A 1 125 ? 1.706 -1.545 6.365 1.00 98.50 125 VAL A C 1
ATOM 986 O O . VAL A 1 125 ? 1.841 -2.759 6.195 1.00 98.50 125 VAL A O 1
ATOM 989 N N . LEU A 1 126 ? 1.041 -0.778 5.501 1.00 98.38 126 LEU A N 1
ATOM 990 C CA . LEU A 1 126 ? 0.646 -1.249 4.175 1.00 98.38 126 LEU A CA 1
ATOM 991 C C . LEU A 1 126 ? 1.842 -1.128 3.239 1.00 98.38 126 LEU A C 1
ATOM 993 O O . LEU A 1 126 ? 2.435 -0.058 3.133 1.00 98.38 126 LEU A O 1
ATOM 997 N N . THR A 1 127 ? 2.191 -2.205 2.538 1.00 97.50 127 THR A N 1
ATOM 998 C CA . THR A 1 127 ? 3.342 -2.197 1.625 1.00 97.50 127 THR A CA 1
ATOM 999 C C . THR A 1 127 ? 2.942 -2.401 0.173 1.00 97.50 127 THR A C 1
ATOM 1001 O O . THR A 1 127 ? 1.991 -3.119 -0.128 1.00 97.50 127 THR A O 1
ATOM 1004 N N . GLY A 1 128 ? 3.725 -1.857 -0.755 1.00 96.12 128 GLY A N 1
ATOM 1005 C CA . GLY A 1 128 ? 3.533 -2.047 -2.197 1.00 96.12 128 GLY A CA 1
ATOM 1006 C C . GLY A 1 128 ? 3.821 -3.458 -2.732 1.00 96.12 128 GLY A C 1
ATOM 1007 O O . GLY A 1 128 ? 3.825 -3.677 -3.945 1.00 96.12 128 GLY A O 1
ATOM 1008 N N . ARG A 1 129 ? 4.101 -4.440 -1.861 1.00 96.50 129 ARG A N 1
ATOM 1009 C CA . ARG A 1 129 ? 4.490 -5.797 -2.279 1.00 96.50 129 ARG A CA 1
ATOM 1010 C C . ARG A 1 129 ? 3.353 -6.526 -3.000 1.00 96.50 129 ARG A C 1
ATOM 1012 O O . ARG A 1 129 ? 3.600 -7.131 -4.044 1.00 96.50 129 ARG A O 1
ATOM 1019 N N . ALA A 1 130 ? 2.137 -6.447 -2.465 1.00 96.81 130 ALA A N 1
ATOM 1020 C CA . ALA A 1 130 ? 0.930 -7.053 -3.029 1.00 96.81 130 ALA A CA 1
ATOM 1021 C C . ALA A 1 130 ? -0.177 -6.029 -3.335 1.00 96.81 130 ALA A C 1
ATOM 1023 O O . ALA A 1 130 ? -1.001 -6.282 -4.211 1.00 96.81 130 ALA A O 1
ATOM 1024 N N . PHE A 1 131 ? -0.158 -4.848 -2.708 1.00 97.81 131 PHE A N 1
ATOM 1025 C CA . PHE A 1 131 ? -1.010 -3.730 -3.117 1.00 97.81 131 PHE A CA 1
ATOM 1026 C C . PHE A 1 131 ? -0.459 -3.083 -4.391 1.00 97.81 131 PHE A C 1
ATOM 1028 O O . PHE A 1 131 ? 0.441 -2.244 -4.340 1.00 97.81 131 PHE A O 1
ATOM 1035 N N . LYS A 1 132 ? -0.984 -3.507 -5.545 1.00 97.81 132 LYS A N 1
ATOM 1036 C CA . LYS A 1 132 ? -0.580 -3.022 -6.871 1.00 97.81 132 LYS A CA 1
ATOM 1037 C C . LYS A 1 132 ? -1.790 -2.710 -7.735 1.00 97.81 132 LYS A C 1
ATOM 1039 O O . LYS A 1 132 ? -2.810 -3.394 -7.640 1.00 97.81 132 LYS A O 1
ATOM 1044 N N . THR A 1 133 ? -1.665 -1.719 -8.606 1.00 97.25 133 THR A N 1
ATOM 1045 C CA . THR A 1 133 ? -2.623 -1.493 -9.696 1.00 97.25 133 THR A CA 1
ATOM 1046 C C . THR A 1 133 ? -2.583 -2.648 -10.702 1.00 97.25 133 THR A C 1
ATOM 1048 O O . THR A 1 133 ? -1.663 -3.470 -10.698 1.00 97.25 133 THR A O 1
ATOM 1051 N N . ALA A 1 134 ? -3.581 -2.721 -11.587 1.00 96.38 134 ALA A N 1
ATOM 1052 C CA . ALA A 1 134 ? -3.649 -3.752 -12.627 1.00 96.38 134 ALA A CA 1
ATOM 1053 C C . ALA A 1 134 ? -2.433 -3.741 -13.577 1.00 96.38 134 ALA A C 1
ATOM 1055 O O . ALA A 1 134 ? -2.000 -4.800 -14.025 1.00 96.38 134 ALA A O 1
ATOM 1056 N N . ASP A 1 135 ? -1.856 -2.564 -13.831 1.00 95.12 135 ASP A N 1
ATOM 1057 C CA . ASP A 1 135 ? -0.636 -2.348 -14.619 1.00 95.12 135 ASP A CA 1
ATOM 1058 C C . ASP A 1 135 ? 0.664 -2.473 -13.795 1.00 95.12 135 ASP A C 1
ATOM 1060 O O . ASP A 1 135 ? 1.755 -2.245 -14.311 1.00 95.12 135 ASP A O 1
ATOM 1064 N N . GLY A 1 136 ? 0.569 -2.895 -12.528 1.00 96.25 136 GLY A N 1
ATOM 1065 C CA . GLY A 1 136 ? 1.709 -3.336 -11.722 1.00 96.25 136 GLY A CA 1
ATOM 1066 C C . GLY A 1 136 ? 2.383 -2.263 -10.867 1.00 96.25 136 GLY A C 1
ATOM 1067 O O . GLY A 1 136 ? 3.381 -2.578 -10.213 1.00 96.25 136 GLY A O 1
ATOM 1068 N N . TYR A 1 137 ? 1.854 -1.037 -10.810 1.00 97.38 137 TYR A N 1
ATOM 1069 C CA . TYR A 1 137 ? 2.421 0.021 -9.972 1.00 97.38 137 TYR A CA 1
ATOM 1070 C C . TYR A 1 137 ? 2.104 -0.229 -8.493 1.00 97.38 137 TYR A C 1
ATOM 1072 O O . TYR A 1 137 ? 0.933 -0.395 -8.134 1.00 97.38 137 TYR A O 1
ATOM 1080 N N . PRO A 1 138 ? 3.126 -0.268 -7.623 1.00 97.62 138 PRO A N 1
ATOM 1081 C CA . PRO A 1 138 ? 2.949 -0.563 -6.212 1.00 97.62 138 PRO A CA 1
ATOM 1082 C C . PRO A 1 138 ? 2.460 0.653 -5.428 1.00 97.62 138 PRO A C 1
ATOM 1084 O O . PRO A 1 138 ? 2.875 1.782 -5.698 1.00 97.62 138 PRO A O 1
ATOM 1087 N N . LEU A 1 139 ? 1.633 0.391 -4.415 1.00 97.81 139 LEU A N 1
ATOM 1088 C CA . LEU A 1 139 ? 1.320 1.334 -3.344 1.00 97.81 139 LEU A CA 1
ATOM 1089 C C . LEU A 1 139 ? 2.619 1.835 -2.697 1.00 97.81 139 LEU A C 1
ATOM 1091 O O . LEU A 1 139 ? 3.512 1.040 -2.398 1.00 97.81 139 LEU A O 1
ATOM 1095 N N . GLU A 1 140 ? 2.726 3.143 -2.489 1.00 92.00 140 GLU A N 1
ATOM 1096 C CA . GLU A 1 140 ? 3.766 3.697 -1.621 1.00 92.00 140 GLU A CA 1
ATOM 1097 C C . GLU A 1 140 ? 3.546 3.195 -0.194 1.00 92.00 140 GLU A C 1
ATOM 1099 O O . GLU A 1 140 ? 2.415 3.198 0.279 1.00 92.00 140 GLU A O 1
ATOM 1104 N N . ASN A 1 141 ? 4.592 2.719 0.485 1.00 95.12 141 ASN A N 1
ATOM 1105 C CA . ASN A 1 141 ? 4.416 2.163 1.823 1.00 95.12 141 ASN A CA 1
ATOM 1106 C C . ASN A 1 141 ? 3.805 3.218 2.754 1.00 95.12 141 ASN A C 1
ATOM 1108 O O . ASN A 1 141 ? 4.365 4.300 2.909 1.00 95.12 141 ASN A O 1
ATOM 1112 N N . VAL A 1 142 ? 2.685 2.886 3.393 1.00 97.25 142 VAL A N 1
ATOM 1113 C CA . VAL A 1 142 ? 1.986 3.798 4.303 1.00 97.25 142 VAL A CA 1
ATOM 1114 C C . VAL A 1 142 ? 1.975 3.198 5.694 1.00 97.25 142 VAL A C 1
ATOM 1116 O O . VAL A 1 142 ? 1.532 2.063 5.882 1.00 97.25 142 VAL A O 1
ATOM 1119 N N . ASN A 1 143 ? 2.442 3.983 6.662 1.00 98.12 143 ASN A N 1
ATOM 1120 C CA . ASN A 1 143 ? 2.284 3.664 8.068 1.00 98.12 143 ASN A CA 1
ATOM 1121 C C . ASN A 1 143 ? 0.891 4.083 8.546 1.00 98.12 143 ASN A C 1
ATOM 1123 O O . ASN A 1 143 ? 0.513 5.251 8.416 1.00 98.12 143 ASN A O 1
ATOM 1127 N N . ILE A 1 144 ? 0.136 3.129 9.077 1.00 98.38 144 ILE A N 1
ATOM 1128 C CA . ILE A 1 144 ? -1.161 3.370 9.692 1.00 98.38 144 ILE A CA 1
ATOM 1129 C C . ILE A 1 144 ? -0.972 3.288 11.197 1.00 98.38 144 ILE A C 1
ATOM 1131 O O . ILE A 1 144 ? -0.584 2.242 11.711 1.00 98.38 144 ILE A O 1
ATOM 1135 N N . HIS A 1 145 ? -1.258 4.385 11.886 1.00 98.50 145 HIS A N 1
ATOM 1136 C CA . HIS A 1 145 ? -1.129 4.497 13.332 1.00 98.50 145 HIS A CA 1
ATOM 1137 C C . HIS A 1 145 ? -2.339 5.218 13.920 1.00 98.50 145 HIS A C 1
ATOM 1139 O O . HIS A 1 145 ? -2.900 6.110 13.286 1.00 98.50 145 HIS A O 1
ATOM 1145 N N . PHE A 1 146 ? -2.777 4.810 15.104 1.00 98.69 146 PHE A N 1
ATOM 1146 C CA . PHE A 1 146 ? -3.883 5.445 15.821 1.00 98.69 146 PHE A CA 1
ATOM 1147 C C . PHE A 1 146 ? -3.863 5.031 17.293 1.00 98.69 146 PHE A C 1
ATOM 1149 O O . PHE A 1 146 ? -3.236 4.037 17.660 1.00 98.69 146 PHE A O 1
ATOM 1156 N N . LYS A 1 147 ? -4.582 5.775 18.131 1.00 98.69 147 LYS A N 1
ATOM 1157 C CA . LYS A 1 147 ? -4.793 5.467 19.543 1.00 98.69 147 LYS A CA 1
ATOM 1158 C C . LYS A 1 147 ? -6.285 5.385 19.848 1.00 98.69 147 LYS A C 1
ATOM 1160 O O . LYS A 1 147 ? -7.080 6.162 19.316 1.00 98.69 147 LYS A O 1
ATOM 1165 N N . THR A 1 148 ? -6.666 4.427 20.684 1.00 98.62 148 THR A N 1
ATOM 1166 C CA . THR A 1 148 ? -8.041 4.298 21.167 1.00 98.62 148 THR A CA 1
ATOM 1167 C C . THR A 1 148 ? -8.296 5.157 22.397 1.00 98.62 148 THR A C 1
ATOM 1169 O O . THR A 1 148 ? -7.409 5.345 23.231 1.00 98.62 148 THR A O 1
ATOM 1172 N N . LYS A 1 149 ? -9.541 5.603 22.563 1.00 97.94 149 LYS A N 1
ATOM 1173 C CA . LYS A 1 149 ? -10.012 6.201 23.819 1.00 97.94 149 LYS A CA 1
ATOM 1174 C C . LYS A 1 149 ? -10.112 5.155 24.947 1.00 97.94 149 LYS A C 1
ATOM 1176 O O . LYS A 1 149 ? -10.012 3.949 24.695 1.00 97.94 149 LYS A O 1
ATOM 1181 N N . ASN A 1 150 ? -10.298 5.642 26.173 1.00 92.19 150 ASN A N 1
ATOM 1182 C CA . ASN A 1 150 ? -10.559 4.830 27.371 1.00 92.19 150 ASN A CA 1
ATOM 1183 C C . ASN A 1 150 ? -11.933 4.154 27.342 1.00 92.19 150 ASN A C 1
ATOM 1185 O O . ASN A 1 150 ? -12.855 4.702 26.694 1.00 92.19 150 ASN A O 1
#

Secondary structure (DSSP, 8-state):
-HHHHHHHHHTTTT--SHHHHHHHHHHHHHHHHHTHHHHHHHHHHHS--EEEEESS-TT-S-B-TT--EEEEEESS----S---EEE-TT-GGG--EEEEEEEEGGGTEEEEEE---TT-EEEEEE-TTT-B-TT-PBPPPEEEEEEB--